Protein AF-M5BKP1-F1 (afdb_monomer_lite)

Secondary structure (DSSP, 8-state):
--SS-TTSPPPSSHHHHHHHHHHHHT-B-TTS-B-HHHHHHHHHHHHHTTTT-SS--TT-SSSS---HHHH-S-SS---HHHHHHHHHHHHHHHHHHHHHTT-TT---HHHHHHHHHHHHHHHHHHHHHHHT-

Sequence (133 aa):
MSALPHSSPEPTSIDEFLEMLATRLGALQKGGWLDIERAERWFVHWWRNGGAVDHPSPFGWGFDFDFTGQIGDGARPPVEEEVERLMDIEVGDYVESLRSEGGEDMVSLRQEKKAAREAKIKARMQRRANTTK

pLDDT: mean 76.46, std 15.32, range [45.84, 96.56]

Radius of gyration: 25.25 Å; chains: 1; bounding box: 70×40×56 Å

Organism: Thanatephorus cucumeris (strain AG1-IB / isolate 7/3/14) (NCBI:txid1108050)

Foldseek 3Di:
DELAPPPDDDDPDPVSSLQRSQVVVVQADPPGHRPSVVSVVVVVVCVQVQVPHPDRQPVTDDPDQPCDVVVDDDPDRDDPVRSVVVVCVVVVVVVVVVVVVDDPPCPDPVNVVVVVVVVVVVVVVVVVVVVVD

InterPro domains:
  IPR023179 GTP-binding protein, orthogonal bundle domain superfamily [G3DSA:1.10.1580.10] (1-54)

Structure (mmCIF, N/CA/C/O backbone):
data_AF-M5BKP1-F1
#
_entry.id   AF-M5BKP1-F1
#
loop_
_atom_site.group_PDB
_atom_site.id
_atom_site.type_symbol
_atom_site.label_atom_id
_atom_site.label_alt_id
_atom_site.label_comp_id
_atom_site.label_asym_id
_atom_site.label_entity_id
_atom_site.label_seq_id
_atom_site.pdbx_PDB_ins_code
_atom_site.Cartn_x
_atom_site.Cartn_y
_atom_site.Cartn_z
_atom_site.occupancy
_atom_site.B_iso_or_equiv
_atom_site.auth_seq_id
_atom_site.auth_comp_id
_atom_site.auth_asym_id
_atom_site.auth_atom_id
_atom_site.pdbx_PDB_model_num
ATOM 1 N N . MET A 1 1 ? -7.348 -15.513 -5.860 1.00 62.16 1 MET A N 1
ATOM 2 C CA . MET A 1 1 ? -8.230 -15.573 -4.658 1.00 62.16 1 MET A CA 1
ATOM 3 C C . MET A 1 1 ? -8.895 -14.217 -4.518 1.00 62.16 1 MET A C 1
ATOM 5 O O . MET A 1 1 ? -8.173 -13.259 -4.670 1.00 62.16 1 MET A O 1
ATOM 9 N N . SER A 1 2 ? -10.193 -14.095 -4.229 1.00 80.19 2 SER A N 1
ATOM 10 C CA . SER A 1 2 ? -10.842 -12.775 -4.082 1.00 80.19 2 SER A CA 1
ATOM 11 C C . SER A 1 2 ? -10.723 -12.206 -2.654 1.00 80.19 2 SER A C 1
ATOM 13 O O . SER A 1 2 ? -10.726 -12.965 -1.677 1.00 80.19 2 SER A O 1
ATOM 15 N N . ALA A 1 3 ? -10.623 -10.875 -2.520 1.00 85.12 3 ALA A N 1
ATOM 16 C CA . ALA A 1 3 ? -10.614 -10.167 -1.229 1.00 85.12 3 ALA A CA 1
ATOM 17 C C . ALA A 1 3 ? -11.970 -10.223 -0.509 1.00 85.12 3 ALA A C 1
ATOM 19 O O . ALA A 1 3 ? -12.012 -10.220 0.722 1.00 85.12 3 ALA A O 1
ATOM 20 N N . LEU A 1 4 ? -13.066 -10.331 -1.257 1.00 86.81 4 LEU A N 1
ATOM 21 C CA . LEU A 1 4 ? -14.406 -10.556 -0.724 1.00 86.81 4 LEU A CA 1
ATOM 22 C C . LEU A 1 4 ? -14.977 -11.871 -1.276 1.00 86.81 4 LEU A C 1
ATOM 24 O O . LEU A 1 4 ? -14.615 -12.279 -2.385 1.00 86.81 4 LEU A O 1
ATOM 28 N N . PRO A 1 5 ? -15.844 -12.570 -0.524 1.00 85.50 5 PRO A N 1
ATOM 29 C CA . PRO A 1 5 ? -16.600 -13.700 -1.055 1.00 85.50 5 PRO A CA 1
ATOM 30 C C . PRO A 1 5 ? -17.355 -13.308 -2.332 1.00 85.50 5 PRO A C 1
ATOM 32 O O . PRO A 1 5 ? -17.912 -12.221 -2.405 1.00 85.50 5 PRO A O 1
ATOM 35 N N . HIS A 1 6 ? -17.447 -14.206 -3.316 1.00 82.25 6 HIS A N 1
ATOM 36 C CA . HIS A 1 6 ? -18.192 -13.935 -4.560 1.00 82.25 6 HIS A CA 1
ATOM 37 C C . HIS A 1 6 ? -19.699 -13.719 -4.348 1.00 82.25 6 HIS A C 1
ATOM 39 O O . HIS A 1 6 ? -20.383 -13.222 -5.232 1.00 82.25 6 HIS A O 1
ATOM 45 N N . SER A 1 7 ? -20.221 -14.113 -3.185 1.00 85.62 7 SER A N 1
ATOM 46 C CA . SER A 1 7 ? -21.607 -13.880 -2.779 1.00 85.62 7 SER A CA 1
ATOM 47 C C . SER A 1 7 ? -21.840 -12.496 -2.169 1.00 85.62 7 SER A C 1
ATOM 49 O O . SER A 1 7 ? -22.976 -12.169 -1.835 1.00 85.62 7 SER A O 1
ATOM 51 N N . SER A 1 8 ? -20.779 -11.727 -1.922 1.00 85.69 8 SER A 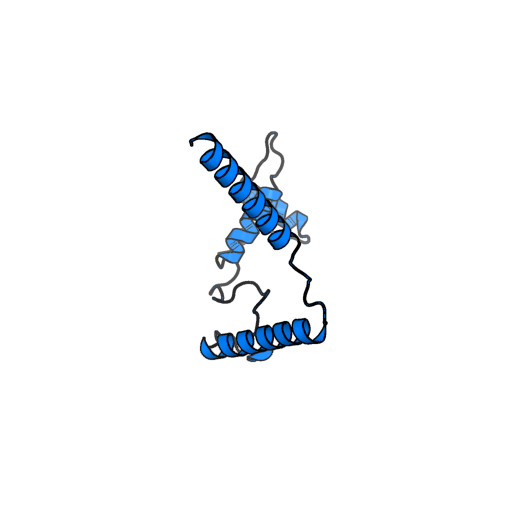N 1
ATOM 52 C CA . SER A 1 8 ? -20.886 -10.386 -1.361 1.00 85.69 8 SER A CA 1
ATOM 53 C C . SER A 1 8 ? -21.338 -9.392 -2.435 1.00 85.69 8 SER A C 1
ATOM 55 O O . SER A 1 8 ? -20.906 -9.519 -3.580 1.00 85.69 8 SER A O 1
ATOM 57 N N . PRO A 1 9 ? -22.187 -8.407 -2.085 1.00 88.00 9 PRO A N 1
ATOM 58 C CA . PRO A 1 9 ? -22.524 -7.323 -3.001 1.00 88.00 9 PRO A CA 1
ATOM 59 C C . PRO A 1 9 ? -21.268 -6.539 -3.400 1.00 88.00 9 PRO A C 1
ATOM 61 O O . PRO A 1 9 ? -20.287 -6.502 -2.654 1.00 88.00 9 PRO A O 1
ATOM 64 N N . GLU A 1 10 ? -21.292 -5.924 -4.582 1.00 88.69 10 GLU A N 1
ATOM 65 C CA . GLU A 1 10 ? -20.207 -5.040 -5.002 1.00 88.69 10 GLU A CA 1
ATOM 66 C C . GLU A 1 10 ? -20.257 -3.749 -4.175 1.00 88.69 10 GLU A C 1
ATOM 68 O O . GLU A 1 10 ? -21.297 -3.085 -4.156 1.00 88.69 10 GLU A O 1
ATOM 73 N N . PRO A 1 11 ? -19.170 -3.396 -3.472 1.00 90.75 11 PRO A N 1
ATOM 74 C CA . PRO A 1 11 ? -19.135 -2.191 -2.661 1.00 90.75 11 PRO A CA 1
ATOM 75 C C . PRO A 1 11 ? -19.166 -0.952 -3.557 1.00 90.75 11 PRO A C 1
ATOM 77 O O . PRO A 1 11 ? -18.488 -0.884 -4.584 1.00 90.75 11 PRO A O 1
ATOM 80 N N . THR A 1 12 ? -19.928 0.053 -3.143 1.00 92.75 12 THR A N 1
ATOM 81 C CA . THR A 1 12 ? -20.081 1.325 -3.862 1.00 92.75 12 THR A CA 1
ATOM 82 C C . THR A 1 12 ? -19.091 2.395 -3.406 1.00 92.75 12 THR A C 1
ATOM 84 O O . THR A 1 12 ? -18.895 3.394 -4.101 1.00 92.75 12 THR A O 1
ATOM 87 N N . SER A 1 13 ? -18.432 2.187 -2.264 1.00 94.19 13 SER A N 1
ATOM 88 C CA . SER A 1 13 ? -17.403 3.071 -1.718 1.00 94.19 13 SER A CA 1
ATOM 89 C C . SER A 1 13 ? -16.243 2.287 -1.094 1.00 94.19 13 SER A C 1
ATOM 91 O O . SER A 1 13 ? -16.338 1.088 -0.822 1.00 94.19 13 SER A O 1
ATOM 93 N N . ILE A 1 14 ? -15.128 2.985 -0.858 1.00 92.75 14 ILE A N 1
ATOM 94 C CA . ILE A 1 14 ? -13.950 2.419 -0.184 1.00 92.75 14 ILE A CA 1
ATOM 95 C C . ILE A 1 14 ? -14.291 2.040 1.262 1.00 92.75 14 ILE A C 1
ATOM 97 O O . ILE A 1 14 ? -13.898 0.967 1.716 1.00 92.75 14 ILE A O 1
ATOM 101 N N . ASP A 1 15 ? -15.049 2.883 1.964 1.00 94.38 15 ASP A N 1
ATOM 102 C CA . ASP A 1 15 ? -15.440 2.634 3.353 1.00 94.38 15 ASP A CA 1
ATOM 103 C C . ASP A 1 15 ? -16.310 1.374 3.463 1.00 94.38 15 ASP A C 1
ATOM 105 O O . ASP A 1 15 ? -16.026 0.493 4.273 1.00 94.38 15 ASP A O 1
ATOM 109 N N . GLU A 1 16 ? -17.301 1.226 2.574 1.00 94.06 16 GLU A N 1
ATOM 110 C CA . GLU A 1 16 ? -18.162 0.039 2.509 1.00 94.06 16 GLU A CA 1
ATOM 111 C C . GLU A 1 16 ? -17.338 -1.227 2.232 1.00 94.06 16 GLU A C 1
ATOM 113 O O . GLU A 1 16 ? -17.488 -2.244 2.913 1.00 94.06 16 GLU A O 1
ATOM 118 N N . PHE A 1 17 ? -16.400 -1.156 1.283 1.00 94.75 17 PHE A N 1
ATOM 119 C CA . PHE A 1 17 ? -15.476 -2.254 1.006 1.00 94.75 17 PHE A CA 1
ATOM 120 C C . PHE A 1 17 ? -14.670 -2.658 2.249 1.00 94.75 17 PHE A C 1
ATOM 122 O O . PHE A 1 17 ? -14.559 -3.850 2.556 1.00 94.75 17 PHE A O 1
ATOM 129 N N . LEU A 1 18 ? -14.106 -1.686 2.970 1.00 95.69 18 LEU A N 1
ATOM 130 C CA . LEU A 1 18 ? -13.271 -1.950 4.138 1.00 95.69 18 LEU A CA 1
ATOM 131 C C . LEU A 1 18 ? -14.078 -2.493 5.318 1.00 95.69 18 LEU A C 1
ATOM 133 O O . LEU A 1 18 ? -13.589 -3.377 6.022 1.00 95.69 18 LEU A O 1
ATOM 137 N N . GLU A 1 19 ? -15.316 -2.045 5.511 1.00 94.88 19 GLU A N 1
ATOM 138 C CA . GLU A 1 19 ? -16.228 -2.595 6.517 1.00 94.88 19 GLU A CA 1
ATOM 139 C C . GLU A 1 19 ? -16.596 -4.054 6.215 1.00 94.88 19 GLU A C 1
ATOM 141 O O . GLU A 1 19 ? -16.527 -4.925 7.095 1.00 94.88 19 GLU A O 1
ATOM 146 N N . MET A 1 20 ? -16.924 -4.354 4.956 1.00 94.88 20 MET A N 1
ATOM 147 C CA . MET A 1 20 ? -17.198 -5.718 4.497 1.00 94.88 20 MET A CA 1
ATOM 148 C C . MET A 1 20 ? -15.974 -6.621 4.666 1.00 94.88 20 MET A C 1
ATOM 150 O O . MET A 1 20 ? -16.091 -7.769 5.113 1.00 94.88 20 MET A O 1
ATOM 154 N N . LEU A 1 21 ? -14.785 -6.102 4.359 1.00 95.25 21 LEU A N 1
ATOM 155 C CA . LEU A 1 21 ? -13.528 -6.816 4.534 1.00 95.25 21 LEU A CA 1
ATOM 156 C C . LEU A 1 21 ? -13.209 -7.045 6.016 1.00 95.25 21 LEU A C 1
ATOM 158 O O . LEU A 1 21 ? -12.853 -8.161 6.395 1.00 95.25 21 LEU A O 1
ATOM 162 N N . ALA A 1 22 ? -13.373 -6.034 6.868 1.00 95.69 22 ALA A N 1
ATOM 163 C CA . ALA A 1 22 ? -13.176 -6.152 8.310 1.00 95.69 22 ALA A CA 1
ATOM 164 C C . ALA A 1 22 ? -14.108 -7.215 8.906 1.00 95.69 22 ALA A C 1
ATOM 166 O O . ALA A 1 22 ? -13.663 -8.073 9.673 1.00 95.69 22 ALA A O 1
ATOM 167 N N . THR A 1 23 ? -15.370 -7.229 8.470 1.00 94.06 23 THR A N 1
ATOM 168 C CA . THR A 1 23 ? -16.363 -8.236 8.860 1.00 94.06 23 THR A CA 1
ATOM 169 C C . THR A 1 23 ? -15.925 -9.638 8.438 1.00 94.06 23 THR A C 1
ATOM 171 O O . THR A 1 23 ? -15.900 -10.553 9.261 1.00 94.06 23 THR A O 1
ATOM 174 N N . ARG A 1 24 ? -15.498 -9.810 7.181 1.00 93.00 24 ARG A N 1
ATOM 175 C CA . ARG A 1 24 ? -14.983 -11.089 6.662 1.00 93.00 24 ARG A CA 1
ATOM 176 C C . ARG A 1 24 ? -13.781 -11.595 7.464 1.00 93.00 24 ARG A C 1
ATOM 178 O O . ARG A 1 24 ? -13.674 -12.792 7.719 1.00 93.00 24 ARG A O 1
ATOM 185 N N . LEU A 1 25 ? -12.864 -10.703 7.831 1.00 92.81 25 LEU A N 1
ATOM 186 C CA . LEU A 1 25 ? -11.638 -11.040 8.557 1.00 92.81 25 LEU A CA 1
ATOM 187 C C . LEU A 1 25 ? -11.863 -11.244 10.064 1.00 92.81 25 LEU A C 1
ATOM 189 O O . LEU A 1 25 ? -10.928 -11.642 10.762 1.00 92.81 25 LEU A O 1
ATOM 193 N N . GLY A 1 26 ? -13.058 -10.938 10.585 1.00 94.38 26 GLY A N 1
ATOM 194 C CA . GLY A 1 26 ? -13.292 -10.846 12.028 1.00 94.38 26 GLY A CA 1
ATOM 195 C C . GLY A 1 26 ? -12.397 -9.790 12.688 1.00 94.38 26 GLY A C 1
ATOM 196 O O . GLY A 1 26 ? -11.977 -9.948 13.836 1.00 94.38 26 GLY A O 1
ATOM 197 N N . ALA A 1 27 ? -12.038 -8.742 11.943 1.00 93.50 27 ALA A N 1
ATOM 198 C CA . ALA A 1 27 ? -11.221 -7.643 12.424 1.00 93.50 27 ALA A CA 1
ATOM 199 C C . ALA A 1 27 ? -12.098 -6.737 13.295 1.00 93.50 27 ALA A C 1
ATOM 201 O O . ALA A 1 27 ? -12.810 -5.873 12.793 1.00 93.50 27 ALA A O 1
ATOM 202 N N . LEU A 1 28 ? -12.072 -6.984 14.607 1.00 94.00 28 LEU A N 1
ATOM 203 C CA . LEU A 1 28 ? -12.830 -6.238 15.607 1.00 94.00 28 LEU A CA 1
ATOM 204 C C . LEU A 1 28 ? -11.896 -5.623 16.650 1.00 94.00 28 LEU A C 1
ATOM 206 O O . LEU A 1 28 ? -10.968 -6.272 17.140 1.00 94.00 28 LEU A O 1
ATOM 210 N N . GLN A 1 29 ? -12.183 -4.383 17.028 1.00 91.75 29 GLN A N 1
ATOM 211 C CA . GLN A 1 29 ? -11.568 -3.698 18.154 1.00 91.75 29 GLN A CA 1
ATOM 212 C C . GLN A 1 29 ? -12.258 -4.076 19.471 1.00 91.75 29 GLN A C 1
ATOM 214 O O . GLN A 1 29 ? -13.313 -4.721 19.519 1.00 91.75 29 GLN A O 1
ATOM 219 N N . LYS A 1 30 ? -11.665 -3.642 20.588 1.00 89.00 30 LYS A N 1
ATOM 220 C CA . LYS A 1 30 ? -12.297 -3.771 21.906 1.00 89.00 30 LYS A CA 1
ATOM 221 C C . LYS A 1 30 ? -13.647 -3.049 21.899 1.00 89.00 30 LYS A C 1
ATOM 223 O O . LYS A 1 30 ? -13.734 -1.895 21.499 1.00 89.00 30 LYS A O 1
ATOM 228 N N . GLY A 1 31 ? -14.687 -3.738 22.363 1.00 89.50 31 GLY A N 1
ATOM 229 C CA . GLY A 1 31 ? -16.059 -3.226 22.324 1.00 89.50 31 GLY A CA 1
ATOM 230 C C . GLY A 1 31 ? -16.850 -3.609 21.070 1.00 89.50 31 GLY A C 1
ATOM 231 O O . GLY A 1 31 ? -18.002 -3.212 20.972 1.00 89.50 31 GLY A O 1
ATOM 232 N N . GLY A 1 32 ? -16.281 -4.405 20.154 1.00 89.62 32 GLY A N 1
ATOM 233 C CA . GLY A 1 32 ? -17.018 -4.984 19.022 1.00 89.62 32 GLY A CA 1
ATOM 234 C C . GLY A 1 32 ? -17.135 -4.082 17.792 1.00 89.62 32 GLY A C 1
ATOM 235 O O . GLY A 1 32 ? -17.865 -4.421 16.868 1.00 89.62 32 GLY A O 1
ATOM 236 N N . TRP A 1 33 ? -16.418 -2.959 17.765 1.00 92.56 33 TRP A N 1
ATOM 237 C CA . TRP A 1 33 ? -16.322 -2.086 16.593 1.00 92.56 33 TRP A CA 1
ATOM 238 C C . TRP A 1 33 ? -15.442 -2.717 15.516 1.00 92.56 33 TRP A C 1
ATOM 240 O O . TRP A 1 33 ? -14.484 -3.415 15.844 1.00 92.56 33 TRP A O 1
ATOM 250 N N . LEU A 1 34 ? -15.735 -2.456 14.244 1.00 95.38 34 LEU A N 1
ATOM 251 C CA . LEU A 1 34 ? -14.903 -2.924 13.137 1.00 95.38 34 LEU A CA 1
ATOM 252 C C . LEU A 1 34 ? -13.514 -2.275 13.193 1.00 95.38 34 LEU A C 1
ATOM 254 O O . LEU A 1 34 ? -13.375 -1.067 13.372 1.00 95.38 34 LEU A O 1
ATOM 258 N N . ASP A 1 35 ? -12.478 -3.095 13.043 1.00 96.56 35 ASP A N 1
ATOM 259 C CA . ASP A 1 35 ? -11.085 -2.663 12.991 1.00 96.56 35 ASP A CA 1
ATOM 260 C C . ASP A 1 35 ? -10.664 -2.413 11.540 1.00 96.56 35 ASP A C 1
ATOM 262 O O . ASP A 1 35 ? -10.036 -3.257 10.890 1.00 96.56 35 ASP A O 1
ATOM 266 N N . ILE A 1 36 ? -11.057 -1.244 11.033 1.00 96.25 36 ILE A N 1
ATOM 267 C CA . ILE A 1 36 ? -10.815 -0.819 9.648 1.00 96.25 36 ILE A CA 1
ATOM 268 C C . ILE A 1 36 ? -9.317 -0.756 9.342 1.00 96.25 36 ILE A C 1
ATOM 270 O O . ILE A 1 36 ? -8.872 -1.304 8.338 1.00 96.25 36 ILE A O 1
ATOM 274 N N . GLU A 1 37 ? -8.512 -0.211 10.255 1.00 94.62 37 GLU A N 1
ATOM 275 C CA . GLU A 1 37 ? -7.061 -0.081 10.069 1.00 94.62 37 GLU A CA 1
ATOM 276 C C . GLU A 1 37 ? -6.381 -1.452 9.892 1.00 94.62 37 GLU A C 1
ATOM 278 O O . GLU A 1 37 ? -5.443 -1.634 9.108 1.00 94.62 37 GLU A O 1
ATOM 283 N N . ARG A 1 38 ? -6.867 -2.473 10.606 1.00 94.00 38 ARG A N 1
ATOM 284 C CA . ARG A 1 38 ? -6.385 -3.844 10.424 1.00 94.00 38 ARG A CA 1
ATOM 285 C C . ARG A 1 38 ? -6.806 -4.420 9.074 1.00 94.00 38 ARG A C 1
ATOM 287 O O . ARG A 1 38 ? -6.001 -5.130 8.466 1.00 94.00 38 ARG A O 1
ATOM 294 N N . ALA A 1 39 ? -8.023 -4.136 8.615 1.00 95.56 39 ALA A N 1
ATOM 295 C CA . ALA A 1 39 ? -8.501 -4.558 7.301 1.00 95.56 39 ALA A CA 1
ATOM 296 C C . ALA A 1 39 ? -7.707 -3.893 6.163 1.00 95.56 39 ALA A C 1
ATOM 298 O O . ALA A 1 39 ? -7.305 -4.588 5.234 1.00 95.56 39 ALA A O 1
ATOM 299 N N . GLU A 1 40 ? -7.378 -2.604 6.276 1.00 95.75 40 GLU A N 1
ATOM 300 C CA . GLU A 1 40 ? -6.519 -1.870 5.334 1.00 95.75 40 GLU A CA 1
ATOM 301 C C . GLU A 1 40 ? -5.128 -2.495 5.223 1.00 95.75 40 GLU A C 1
ATOM 303 O O . GLU A 1 40 ? -4.674 -2.859 4.134 1.00 95.75 40 GLU A O 1
ATOM 308 N N . ARG A 1 41 ? -4.447 -2.674 6.364 1.00 94.31 41 ARG A N 1
ATOM 309 C CA . ARG A 1 41 ? -3.105 -3.274 6.397 1.00 94.31 41 ARG A CA 1
ATOM 310 C C . ARG A 1 41 ? -3.116 -4.684 5.816 1.00 94.31 41 ARG A C 1
ATOM 312 O O . ARG A 1 41 ? -2.194 -5.060 5.089 1.00 94.31 41 ARG A O 1
ATOM 319 N N . TRP A 1 42 ? -4.160 -5.456 6.117 1.00 93.94 42 TRP A N 1
ATOM 320 C CA . TRP A 1 42 ? -4.347 -6.777 5.533 1.00 93.94 42 TRP A CA 1
ATOM 321 C C . TRP A 1 42 ? -4.553 -6.697 4.021 1.00 93.94 42 TRP A C 1
ATOM 323 O O . TRP A 1 42 ? -3.893 -7.438 3.299 1.00 93.94 42 TRP A O 1
ATOM 333 N N . PHE A 1 43 ? -5.413 -5.794 3.540 1.00 92.81 43 PHE A N 1
ATOM 334 C CA . PHE A 1 43 ? -5.717 -5.636 2.119 1.00 92.81 43 PHE A CA 1
ATOM 335 C C . PHE A 1 43 ? -4.457 -5.327 1.321 1.00 92.81 43 PHE A C 1
ATOM 337 O O . PHE A 1 43 ? -4.141 -6.054 0.385 1.00 92.81 43 PHE A O 1
ATOM 344 N N . VAL A 1 44 ? -3.685 -4.324 1.746 1.00 89.38 44 VAL A N 1
ATOM 345 C CA . VAL A 1 44 ? -2.426 -3.954 1.089 1.00 89.38 44 VAL A CA 1
ATOM 346 C C . VAL A 1 44 ? -1.453 -5.130 1.090 1.00 89.38 44 VAL A C 1
ATOM 348 O O . VAL A 1 44 ? -0.841 -5.423 0.068 1.00 89.38 44 VAL A O 1
ATOM 351 N N . HIS A 1 45 ? -1.312 -5.844 2.207 1.00 85.62 45 HIS A N 1
ATOM 352 C CA . HIS A 1 45 ? -0.429 -7.006 2.267 1.00 85.62 45 HIS A CA 1
ATOM 353 C C . HIS A 1 45 ? -0.884 -8.130 1.327 1.00 85.62 45 HIS A C 1
ATOM 355 O O . HIS A 1 45 ? -0.084 -8.646 0.551 1.00 85.62 45 HIS A O 1
ATOM 361 N N . TRP A 1 46 ? -2.160 -8.505 1.367 1.00 88.44 46 TRP A N 1
ATOM 362 C CA . TRP A 1 46 ? -2.746 -9.524 0.495 1.00 88.44 46 TRP A CA 1
ATOM 363 C C . TRP A 1 46 ? -2.550 -9.172 -0.983 1.00 88.44 46 TRP A C 1
ATOM 365 O O . TRP A 1 46 ? -2.085 -9.988 -1.775 1.00 88.44 46 TRP A O 1
ATOM 375 N N . TRP A 1 47 ? -2.824 -7.925 -1.333 1.00 83.12 47 TRP A N 1
ATOM 376 C CA . TRP A 1 47 ? -2.701 -7.379 -2.673 1.00 83.12 47 TRP A CA 1
ATOM 377 C C . TRP A 1 47 ? -1.261 -7.362 -3.189 1.00 83.12 47 TRP A C 1
ATOM 379 O O . TRP A 1 47 ? -1.000 -7.825 -4.300 1.00 83.12 47 TRP A O 1
ATOM 389 N N . ARG A 1 48 ? -0.306 -6.932 -2.351 1.00 74.88 48 ARG A N 1
ATOM 390 C CA . ARG A 1 48 ? 1.135 -6.973 -2.658 1.00 74.88 48 ARG A CA 1
ATOM 391 C C . ARG A 1 48 ? 1.643 -8.391 -2.905 1.00 74.88 48 ARG A C 1
ATOM 393 O O . ARG A 1 48 ? 2.575 -8.565 -3.676 1.00 74.88 48 ARG A O 1
ATOM 400 N N . ASN A 1 49 ? 1.028 -9.393 -2.282 1.00 76.62 49 ASN A N 1
ATOM 401 C CA . ASN A 1 49 ? 1.377 -10.802 -2.464 1.00 76.62 49 ASN A CA 1
ATOM 402 C C . ASN A 1 49 ? 0.595 -11.476 -3.606 1.00 76.62 49 ASN A C 1
ATOM 404 O O . ASN A 1 49 ? 0.426 -12.694 -3.603 1.00 76.62 49 ASN A O 1
ATOM 408 N N . GLY A 1 50 ? 0.096 -10.700 -4.574 1.00 72.81 50 GLY A N 1
ATOM 409 C CA . GLY A 1 50 ? -0.611 -11.236 -5.739 1.00 72.81 50 GLY A CA 1
ATOM 410 C C . GLY A 1 50 ? -2.075 -11.569 -5.478 1.00 72.81 50 GLY A C 1
ATOM 411 O O . GLY A 1 50 ? -2.678 -12.325 -6.225 1.00 72.81 50 GLY A O 1
ATOM 412 N N . GLY A 1 51 ? -2.681 -11.016 -4.428 1.00 79.81 51 GLY A N 1
ATOM 413 C CA . GLY A 1 51 ? -4.088 -11.256 -4.123 1.00 79.81 51 GLY A CA 1
ATOM 414 C C . GLY A 1 51 ? -5.043 -10.887 -5.265 1.00 79.81 51 GLY A C 1
ATOM 415 O O . GLY A 1 51 ? -6.007 -11.607 -5.506 1.00 79.81 51 GLY A O 1
ATOM 416 N N . ALA A 1 52 ? -4.758 -9.801 -5.989 1.00 70.94 52 ALA A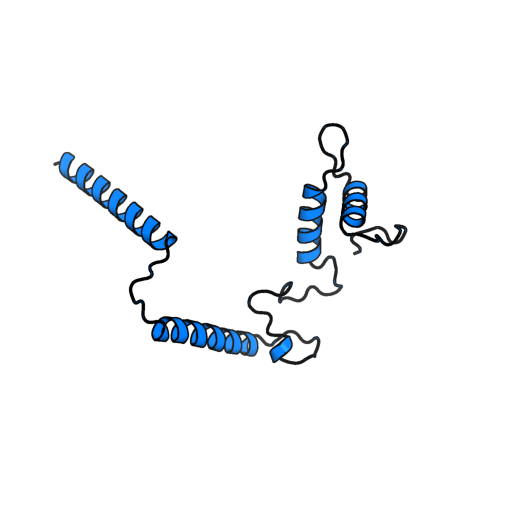 N 1
ATOM 417 C CA . ALA A 1 52 ? -5.637 -9.247 -7.024 1.00 70.94 52 ALA A CA 1
ATOM 418 C C . ALA A 1 52 ? -5.296 -9.671 -8.467 1.00 70.94 52 ALA A C 1
ATOM 420 O O . ALA A 1 52 ? -5.964 -9.223 -9.394 1.00 70.94 52 ALA A O 1
ATOM 421 N N . VAL A 1 53 ? -4.276 -10.509 -8.673 1.00 67.50 53 VAL A N 1
ATOM 422 C CA . VAL A 1 53 ? -3.814 -10.928 -10.007 1.00 67.50 53 VAL A CA 1
ATOM 423 C C . VAL A 1 53 ? -3.462 -12.414 -10.009 1.00 67.50 53 VAL A C 1
ATOM 425 O O . VAL A 1 53 ? -2.871 -12.910 -9.056 1.00 67.50 53 VAL A O 1
ATOM 428 N N . ASP A 1 54 ? -3.788 -13.136 -11.084 1.00 59.50 54 ASP A N 1
ATOM 429 C CA . ASP A 1 54 ? -3.444 -14.567 -11.210 1.00 59.50 54 ASP A CA 1
ATOM 430 C C . ASP A 1 54 ? -1.925 -14.797 -11.295 1.00 59.50 54 ASP A C 1
ATOM 432 O O . ASP A 1 54 ? -1.407 -15.841 -10.888 1.00 59.50 54 ASP A O 1
ATOM 436 N N . HIS A 1 55 ? -1.202 -13.787 -11.783 1.00 55.62 55 HIS A N 1
ATOM 437 C CA . HIS A 1 55 ? 0.251 -13.740 -11.846 1.00 55.62 55 HIS A CA 1
ATOM 438 C C . HIS A 1 55 ? 0.711 -12.414 -11.226 1.00 55.62 55 HIS A C 1
ATOM 440 O O . HIS A 1 55 ? 0.565 -11.374 -11.872 1.00 55.62 55 HIS A O 1
ATOM 446 N N . PRO A 1 56 ? 1.222 -12.395 -9.979 1.00 53.97 56 PRO A N 1
ATOM 447 C CA . PRO A 1 56 ? 1.855 -11.196 -9.445 1.00 53.97 56 PRO A CA 1
ATOM 448 C C . PRO A 1 56 ? 2.974 -10.781 -10.394 1.00 53.97 56 PRO A C 1
ATOM 450 O O . PRO A 1 56 ? 3.909 -11.548 -10.623 1.00 53.97 56 PRO A O 1
ATOM 453 N N . SER A 1 57 ? 2.863 -9.583 -10.971 1.00 55.94 57 SER A N 1
ATOM 454 C CA . SER A 1 57 ? 3.973 -8.997 -11.713 1.00 55.94 57 SER A CA 1
ATOM 455 C C . SER A 1 57 ? 5.194 -8.956 -10.783 1.00 55.94 57 SER A C 1
ATOM 457 O O . SER A 1 57 ? 5.066 -8.447 -9.662 1.00 55.94 57 SER A O 1
ATOM 459 N N . PRO A 1 58 ? 6.375 -9.448 -11.209 1.00 52.28 58 PRO A N 1
ATOM 460 C CA . PRO A 1 58 ? 7.616 -9.301 -10.443 1.00 52.28 58 PRO A CA 1
ATOM 461 C C . PRO A 1 58 ? 7.944 -7.834 -10.124 1.00 52.28 58 PRO A C 1
ATOM 463 O O . PRO A 1 58 ? 8.712 -7.555 -9.210 1.00 52.28 58 PRO A O 1
ATOM 466 N N . PHE A 1 59 ? 7.340 -6.906 -10.871 1.00 52.38 59 PHE A N 1
ATOM 467 C CA . PHE A 1 59 ? 7.651 -5.481 -10.878 1.00 52.38 59 PHE A CA 1
ATOM 468 C C . PHE A 1 59 ? 6.786 -4.650 -9.920 1.00 52.38 59 PHE A C 1
ATOM 470 O O . PHE A 1 59 ? 6.934 -3.435 -9.848 1.00 52.38 59 PHE A O 1
ATOM 477 N N . GLY A 1 60 ? 5.945 -5.299 -9.104 1.00 53.81 60 GLY A N 1
ATOM 478 C CA . GLY A 1 60 ? 5.212 -4.631 -8.030 1.00 53.81 60 GLY A CA 1
ATOM 479 C C . GLY A 1 60 ? 4.193 -3.589 -8.512 1.00 53.81 60 GLY A C 1
ATOM 480 O O . GLY A 1 60 ? 3.980 -3.375 -9.699 1.00 53.81 60 GLY A O 1
ATOM 481 N N . TRP A 1 61 ? 3.505 -2.969 -7.555 1.00 58.28 61 TRP A N 1
ATOM 482 C CA . TRP A 1 61 ? 2.424 -2.004 -7.788 1.00 58.28 61 TRP A CA 1
ATOM 483 C C . TRP A 1 61 ? 2.941 -0.578 -8.043 1.00 58.28 61 TRP A C 1
ATOM 485 O O . TRP A 1 61 ? 2.626 0.328 -7.278 1.00 58.28 61 TRP A O 1
ATOM 495 N N . GLY A 1 62 ? 3.758 -0.419 -9.089 1.00 57.12 62 GLY A N 1
ATOM 496 C CA . GLY A 1 62 ? 4.080 0.853 -9.751 1.00 57.12 62 GLY A CA 1
ATOM 497 C C . GLY A 1 62 ? 4.392 2.064 -8.860 1.00 57.12 62 GLY A C 1
ATOM 498 O O . GLY A 1 62 ? 3.491 2.846 -8.575 1.00 57.12 62 GLY A O 1
ATOM 499 N N . PHE A 1 63 ? 5.665 2.206 -8.457 1.00 51.41 63 PHE A N 1
ATOM 500 C CA . PHE A 1 63 ? 6.431 3.432 -8.097 1.00 51.41 63 PHE A CA 1
ATOM 501 C C . PHE A 1 63 ? 7.740 2.927 -7.441 1.00 51.41 63 PHE A C 1
ATOM 503 O O . PHE A 1 63 ? 7.665 2.256 -6.412 1.00 51.41 63 PHE A O 1
ATOM 510 N N . ASP A 1 64 ? 8.952 2.982 -8.002 1.00 53.44 64 ASP A N 1
ATOM 511 C CA . ASP A 1 64 ? 9.767 4.089 -8.554 1.00 53.44 64 ASP A CA 1
ATOM 512 C C . ASP A 1 64 ? 10.522 3.640 -9.841 1.00 53.44 64 ASP A C 1
ATOM 514 O O . ASP A 1 64 ? 11.474 4.270 -10.280 1.00 53.44 64 ASP A O 1
ATOM 518 N N . PHE A 1 65 ? 10.136 2.488 -10.412 1.00 51.28 65 PHE A N 1
ATOM 519 C CA . PHE A 1 65 ? 10.806 1.820 -11.546 1.00 51.28 65 PHE A CA 1
ATOM 520 C C . PHE A 1 65 ? 9.800 1.141 -12.492 1.00 51.28 65 PHE A C 1
ATOM 522 O O . PHE A 1 65 ? 10.070 0.084 -13.067 1.00 51.28 65 PHE A O 1
ATOM 529 N N . ASP A 1 66 ? 8.588 1.693 -12.598 1.00 58.28 66 ASP A N 1
ATOM 530 C CA . ASP A 1 66 ? 7.600 1.174 -13.539 1.00 58.28 66 ASP A CA 1
ATOM 531 C C . ASP A 1 66 ? 7.903 1.684 -14.950 1.00 58.28 66 ASP A C 1
ATOM 533 O O . ASP A 1 66 ? 7.423 2.727 -15.391 1.00 58.28 66 ASP A O 1
ATOM 537 N N . PHE A 1 67 ? 8.746 0.933 -15.651 1.00 58.34 67 PHE A N 1
ATOM 538 C CA . PHE A 1 67 ? 9.130 1.207 -17.031 1.00 58.34 67 PHE A CA 1
ATOM 539 C C . PHE A 1 67 ? 8.154 0.615 -18.055 1.00 58.34 67 PHE A C 1
ATOM 541 O O . PHE A 1 67 ? 8.408 0.677 -19.257 1.00 58.34 67 PHE A O 1
ATOM 548 N N . THR A 1 68 ? 7.027 0.042 -17.619 1.00 54.91 68 THR A N 1
ATOM 549 C CA . THR A 1 68 ? 6.068 -0.624 -18.520 1.00 54.91 68 THR A CA 1
ATOM 550 C C . THR A 1 68 ? 5.544 0.311 -19.614 1.00 54.91 68 THR A C 1
ATOM 552 O O . THR A 1 68 ? 5.423 -0.103 -20.765 1.00 54.91 68 THR A O 1
ATOM 555 N N . GLY A 1 69 ? 5.351 1.600 -19.311 1.00 57.28 69 GLY A N 1
ATOM 556 C CA . GLY A 1 69 ? 4.971 2.613 -20.304 1.00 57.28 69 GLY A CA 1
ATOM 557 C C . GLY A 1 69 ? 6.051 2.927 -21.352 1.00 57.28 69 GLY A C 1
ATOM 558 O O . GLY A 1 69 ? 5.726 3.432 -22.424 1.00 57.28 69 GLY A O 1
ATOM 559 N N . GLN A 1 70 ? 7.322 2.623 -21.067 1.00 54.94 70 GLN A N 1
ATOM 560 C CA . GLN A 1 70 ? 8.470 2.852 -21.958 1.00 54.94 70 GLN A CA 1
ATOM 561 C C . GLN A 1 70 ? 8.873 1.590 -22.742 1.00 54.94 70 GLN A C 1
ATOM 563 O O . GLN A 1 70 ? 9.392 1.699 -23.850 1.00 54.94 70 GLN A O 1
ATOM 568 N N . ILE A 1 71 ? 8.599 0.406 -22.188 1.00 56.34 71 ILE A N 1
ATOM 569 C CA . ILE A 1 71 ? 8.956 -0.911 -22.752 1.00 56.34 71 ILE A CA 1
ATOM 570 C C . ILE A 1 71 ? 7.881 -1.429 -23.733 1.00 56.34 71 ILE A C 1
ATOM 572 O O . ILE A 1 71 ? 8.117 -2.333 -24.536 1.00 56.34 71 ILE A O 1
ATOM 576 N N . GLY A 1 72 ? 6.717 -0.776 -23.758 1.00 51.03 72 GLY A N 1
ATOM 577 C CA . GLY A 1 72 ? 5.628 -1.061 -24.685 1.00 51.03 72 GLY A CA 1
ATOM 578 C C . GLY A 1 72 ? 4.552 -1.945 -24.062 1.00 51.03 72 GLY A C 1
ATOM 579 O O . GLY A 1 72 ? 4.820 -2.773 -23.199 1.00 51.03 72 GLY A O 1
ATOM 580 N N . ASP A 1 73 ? 3.324 -1.756 -24.548 1.00 50.91 73 ASP A N 1
ATOM 581 C CA . ASP A 1 73 ? 2.023 -2.213 -24.015 1.00 50.91 73 ASP A CA 1
ATOM 582 C C . ASP A 1 73 ? 1.813 -3.750 -23.963 1.00 50.91 73 ASP A C 1
ATOM 584 O O . ASP A 1 73 ? 0.696 -4.265 -23.913 1.00 50.91 73 ASP A O 1
ATOM 588 N N . GLY A 1 74 ? 2.891 -4.530 -24.042 1.00 49.97 74 GLY A N 1
ATOM 589 C CA . GLY A 1 74 ? 2.865 -5.979 -23.966 1.00 49.97 74 GLY A CA 1
ATOM 590 C C . GLY A 1 74 ? 2.998 -6.440 -22.523 1.00 49.97 74 GLY A C 1
ATOM 591 O O . GLY A 1 74 ? 3.968 -6.112 -21.853 1.00 49.97 74 GLY A O 1
ATOM 592 N N . ALA A 1 75 ? 2.076 -7.293 -22.079 1.00 52.00 75 ALA A N 1
ATOM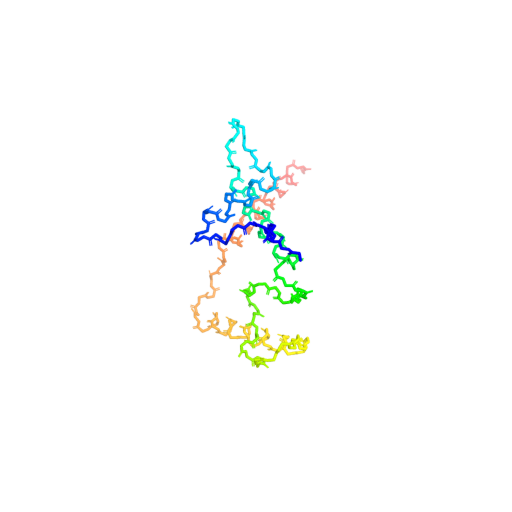 593 C CA . ALA A 1 75 ? 2.108 -8.029 -20.812 1.00 52.00 75 ALA A CA 1
ATOM 594 C C . ALA A 1 75 ? 3.287 -9.031 -20.695 1.00 52.00 75 ALA A C 1
ATOM 596 O O . ALA A 1 75 ? 3.128 -10.149 -20.203 1.00 52.00 75 ALA A O 1
ATOM 597 N N . ARG A 1 76 ? 4.472 -8.677 -21.202 1.00 60.53 76 ARG A N 1
ATOM 598 C CA . ARG A 1 76 ? 5.713 -9.423 -21.047 1.00 60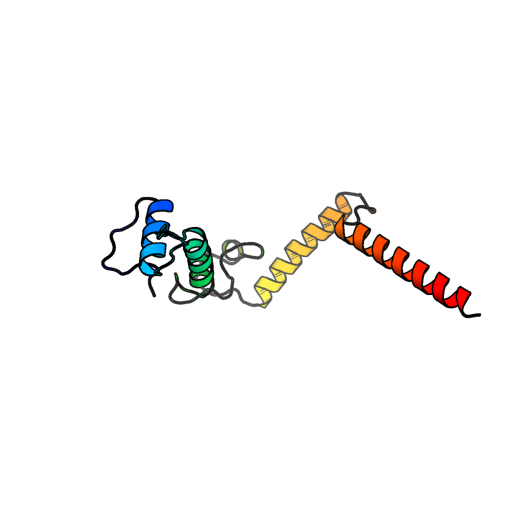.53 76 ARG A CA 1
ATOM 599 C C . ARG A 1 76 ? 6.527 -8.751 -19.939 1.00 60.53 76 ARG A C 1
ATOM 601 O O . ARG A 1 76 ? 6.687 -7.535 -19.974 1.00 60.53 76 ARG A O 1
ATOM 608 N N . PRO A 1 77 ? 7.072 -9.520 -18.984 1.00 56.62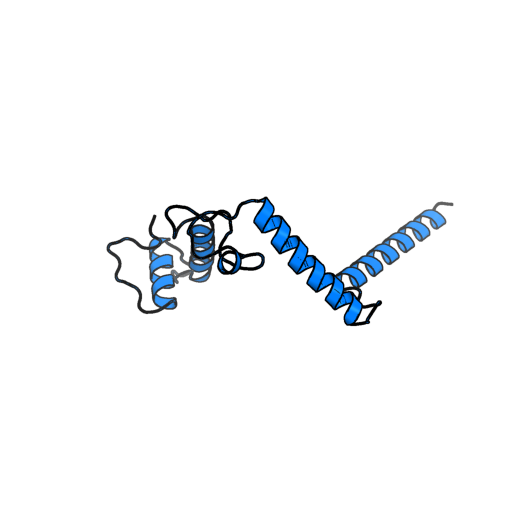 77 PRO A N 1
ATOM 609 C CA . PRO A 1 77 ? 8.023 -8.973 -18.029 1.00 56.62 77 PRO A CA 1
ATOM 610 C C . PRO A 1 77 ? 9.206 -8.329 -18.785 1.00 56.62 77 PRO A C 1
ATOM 612 O O . PRO A 1 77 ? 9.782 -9.005 -19.649 1.00 56.62 77 PRO A O 1
ATOM 615 N N . PRO A 1 78 ? 9.559 -7.063 -18.485 1.00 62.62 78 PRO A N 1
ATOM 616 C CA . PRO A 1 78 ? 10.807 -6.446 -18.919 1.00 62.62 78 PRO A CA 1
ATOM 617 C C . PRO A 1 78 ? 11.987 -7.399 -18.761 1.00 62.62 78 PRO A C 1
ATOM 619 O O . PRO A 1 78 ? 12.097 -8.101 -17.751 1.00 62.62 78 PRO A O 1
ATOM 622 N N . VAL A 1 79 ? 12.860 -7.448 -19.763 1.00 72.88 79 VAL A N 1
ATOM 623 C CA . VAL A 1 79 ? 14.121 -8.186 -19.633 1.00 72.88 79 VAL A CA 1
ATOM 624 C C . VAL A 1 79 ? 15.019 -7.410 -18.666 1.00 72.88 79 VAL A C 1
ATOM 626 O O . VAL A 1 79 ? 15.014 -6.184 -18.680 1.00 72.88 79 VAL A O 1
ATOM 629 N N . GLU A 1 80 ? 15.778 -8.111 -17.822 1.00 69.44 80 GLU A N 1
ATOM 630 C CA . GLU A 1 80 ? 16.644 -7.505 -16.794 1.00 69.44 80 GLU A CA 1
ATOM 631 C C . GLU A 1 80 ? 17.556 -6.406 -17.369 1.00 69.44 80 GLU A C 1
ATOM 633 O O . GLU A 1 80 ? 17.579 -5.298 -16.845 1.00 69.44 80 GLU A O 1
ATOM 638 N N . GLU A 1 81 ? 18.170 -6.654 -18.530 1.00 77.62 81 GLU A N 1
ATOM 639 C CA . GLU A 1 81 ? 19.014 -5.686 -19.252 1.00 77.62 81 GLU A CA 1
ATOM 640 C C . GLU A 1 81 ? 18.289 -4.380 -19.636 1.00 77.62 81 GLU A C 1
ATOM 642 O O . GLU A 1 81 ? 18.906 -3.323 -19.769 1.00 77.62 81 GLU A O 1
ATOM 647 N N . GLU A 1 82 ? 16.978 -4.442 -19.868 1.00 74.50 82 GLU A N 1
ATOM 648 C CA . GLU A 1 82 ? 16.166 -3.286 -20.251 1.00 74.50 82 GLU A CA 1
ATOM 649 C C . GLU A 1 82 ? 15.815 -2.434 -19.031 1.00 74.50 82 GLU A C 1
ATOM 651 O O . GLU A 1 82 ? 15.896 -1.209 -19.088 1.00 74.50 82 GLU A O 1
ATOM 656 N N . VAL A 1 83 ? 15.518 -3.088 -17.905 1.00 72.00 83 VAL A N 1
ATOM 657 C CA . VAL A 1 83 ? 15.304 -2.421 -16.615 1.00 72.00 83 VAL A CA 1
ATOM 658 C C . VAL A 1 83 ? 16.590 -1.759 -16.134 1.00 72.00 83 VAL A C 1
ATOM 660 O O . VAL A 1 83 ? 16.554 -0.598 -15.735 1.00 72.00 83 VAL A O 1
ATOM 663 N N . GLU A 1 84 ? 17.726 -2.459 -16.211 1.00 76.19 84 GLU A N 1
ATOM 664 C CA . GLU A 1 84 ? 19.036 -1.907 -15.846 1.00 76.19 84 GLU A CA 1
ATOM 665 C C . GLU A 1 84 ? 19.366 -0.663 -16.673 1.00 76.19 84 GLU A C 1
ATOM 667 O O . GLU A 1 84 ? 19.734 0.368 -16.117 1.00 76.19 84 GLU A O 1
ATOM 672 N N . ARG A 1 85 ? 19.145 -0.710 -17.992 1.00 82.31 85 ARG A N 1
ATOM 673 C CA . ARG A 1 85 ? 19.398 0.440 -18.868 1.00 82.31 85 ARG A CA 1
ATOM 674 C C . ARG A 1 85 ? 18.555 1.656 -18.497 1.00 82.31 85 ARG A C 1
ATOM 676 O O . ARG A 1 85 ? 19.062 2.773 -18.512 1.00 82.31 85 ARG A O 1
ATOM 683 N N . LEU A 1 86 ? 17.269 1.460 -18.223 1.00 80.75 86 LEU A N 1
ATOM 684 C CA . LEU A 1 86 ? 16.373 2.565 -17.883 1.00 80.75 86 LEU A CA 1
ATOM 685 C C . LEU A 1 86 ? 16.673 3.126 -16.491 1.00 80.75 86 LEU A C 1
ATOM 687 O O . LEU A 1 86 ? 16.643 4.340 -16.304 1.00 80.75 86 LEU A O 1
ATOM 691 N N . MET A 1 87 ? 17.060 2.266 -15.548 1.00 77.44 87 MET A N 1
ATOM 692 C CA . MET A 1 87 ? 17.570 2.687 -14.246 1.00 77.44 87 MET A CA 1
ATOM 693 C C . MET A 1 87 ? 18.851 3.522 -14.384 1.00 77.44 87 MET A C 1
ATOM 695 O O . MET A 1 87 ? 18.957 4.568 -13.746 1.00 77.44 87 MET A O 1
ATOM 699 N N . ASP A 1 88 ? 19.794 3.111 -15.234 1.00 84.44 88 ASP A N 1
ATOM 700 C CA . ASP A 1 88 ? 21.032 3.858 -15.483 1.00 84.44 88 ASP A CA 1
ATOM 701 C C . ASP A 1 88 ? 20.770 5.240 -16.100 1.00 84.44 88 ASP A C 1
ATOM 703 O O . ASP A 1 88 ? 21.454 6.204 -15.753 1.00 84.44 88 ASP A O 1
ATOM 707 N N . ILE A 1 89 ? 19.770 5.353 -16.981 1.00 85.12 89 ILE A N 1
ATOM 708 C CA . ILE A 1 89 ? 19.354 6.634 -17.571 1.00 85.12 89 ILE A CA 1
ATOM 709 C C . ILE A 1 89 ? 18.788 7.559 -16.492 1.00 85.12 89 ILE A C 1
ATOM 711 O O . ILE A 1 89 ? 19.282 8.672 -16.334 1.00 85.12 89 ILE A O 1
ATOM 715 N N . GLU A 1 90 ? 17.819 7.088 -15.705 1.00 80.19 90 GLU A N 1
ATOM 716 C CA . GLU A 1 90 ? 17.168 7.900 -14.669 1.00 80.19 90 GLU A CA 1
ATOM 717 C C . GLU A 1 90 ? 18.168 8.354 -13.588 1.00 80.19 90 GLU A C 1
ATOM 719 O O . GLU A 1 90 ? 18.186 9.512 -13.167 1.00 80.19 90 GLU A O 1
ATOM 724 N N . VAL A 1 91 ? 19.064 7.452 -13.165 1.00 80.25 91 VAL A N 1
ATOM 725 C CA . VAL A 1 91 ? 20.150 7.778 -12.228 1.00 80.25 91 VAL A CA 1
ATOM 726 C C . VAL A 1 91 ? 21.114 8.786 -12.847 1.00 80.25 91 VAL A C 1
ATOM 728 O O . VAL A 1 91 ? 21.553 9.706 -12.154 1.00 80.25 91 VAL A O 1
ATOM 731 N N . GLY A 1 92 ? 21.446 8.630 -14.130 1.00 85.25 92 GLY A N 1
ATOM 732 C CA . GLY A 1 92 ? 22.275 9.569 -14.879 1.00 85.25 92 GLY A CA 1
ATOM 733 C C . GLY A 1 92 ? 21.677 10.972 -14.891 1.00 85.25 92 GLY A C 1
ATOM 734 O O . GLY A 1 92 ? 22.352 11.919 -14.488 1.00 85.25 92 GLY A O 1
ATOM 735 N N . ASP A 1 93 ? 20.403 11.090 -15.255 1.00 82.00 93 ASP A N 1
ATOM 736 C CA . ASP A 1 93 ? 19.671 12.356 -15.315 1.00 82.00 93 ASP A CA 1
ATOM 737 C C . ASP A 1 93 ? 19.568 13.022 -13.935 1.00 82.00 93 ASP A C 1
ATOM 739 O O . ASP A 1 93 ? 19.777 14.230 -13.809 1.00 82.00 93 ASP A O 1
ATOM 743 N N . TYR A 1 94 ? 19.336 12.247 -12.871 1.00 75.31 94 TYR A N 1
ATOM 744 C CA . TYR A 1 94 ? 19.326 12.761 -11.498 1.00 75.31 94 TYR A CA 1
ATOM 745 C C . TYR A 1 94 ? 20.713 13.218 -11.015 1.00 75.31 94 TYR A C 1
ATOM 747 O O . TYR A 1 94 ? 20.854 14.230 -10.329 1.00 75.31 94 TYR A O 1
ATOM 755 N N . VAL A 1 95 ? 21.778 12.492 -11.359 1.00 81.06 95 VAL A N 1
ATOM 756 C CA . VAL A 1 95 ? 23.149 12.903 -11.018 1.00 81.06 95 VAL A CA 1
ATOM 757 C C . VAL A 1 95 ? 23.546 14.162 -11.790 1.00 81.06 95 VAL A C 1
ATOM 759 O O . VAL A 1 95 ? 24.208 15.040 -11.232 1.00 81.06 95 VAL A O 1
ATOM 762 N N . GLU A 1 96 ? 23.143 14.268 -13.054 1.00 79.50 96 GLU A N 1
ATOM 763 C CA . GLU A 1 96 ? 23.369 15.447 -13.887 1.00 79.50 96 GLU A CA 1
ATOM 764 C C . GLU A 1 96 ? 22.571 16.650 -13.361 1.00 79.50 96 GLU A C 1
ATOM 766 O O . GLU A 1 96 ? 23.121 17.750 -13.254 1.00 79.50 96 GLU A O 1
ATOM 771 N N . SER A 1 97 ? 21.321 16.444 -12.926 1.00 73.56 97 SER A N 1
ATOM 772 C CA . SER A 1 97 ? 20.503 17.497 -12.318 1.00 73.56 97 SER A CA 1
ATOM 773 C C . SER A 1 97 ? 21.150 18.033 -11.039 1.00 73.56 97 SER A C 1
ATOM 775 O O . SER A 1 97 ? 21.341 19.243 -10.937 1.00 73.56 97 SER A O 1
ATOM 777 N N . LEU A 1 98 ? 21.645 17.165 -10.147 1.00 70.38 98 LEU A N 1
ATOM 778 C CA . LEU A 1 98 ? 22.396 17.563 -8.946 1.00 70.38 98 LEU A CA 1
ATOM 779 C C . LEU A 1 98 ? 23.657 18.383 -9.259 1.00 70.38 98 LEU A C 1
ATOM 781 O O . LEU A 1 98 ? 24.013 19.284 -8.499 1.00 70.38 98 LEU A O 1
ATOM 785 N N . ARG A 1 99 ? 24.351 18.078 -10.362 1.00 70.06 99 ARG A N 1
ATOM 786 C CA . ARG A 1 99 ? 25.530 18.841 -10.809 1.00 70.06 99 ARG A CA 1
ATOM 787 C C . ARG A 1 99 ? 25.139 20.199 -11.377 1.00 70.06 99 ARG A C 1
ATOM 789 O O . ARG A 1 99 ? 25.816 21.188 -11.107 1.00 70.06 99 ARG A O 1
ATOM 796 N N . SER A 1 100 ? 24.060 20.245 -12.156 1.00 67.25 100 SER A N 1
ATOM 797 C CA . SER A 1 100 ? 23.562 21.471 -12.782 1.00 67.25 100 SER A CA 1
ATOM 798 C C . SER A 1 100 ? 22.898 22.428 -11.784 1.00 67.25 100 SER A C 1
ATOM 800 O O . SER A 1 100 ? 23.009 23.643 -11.942 1.00 67.25 100 SER A O 1
ATOM 802 N N . GLU A 1 101 ? 22.285 21.900 -10.719 1.00 57.62 101 GLU A N 1
ATOM 803 C CA . GLU A 1 101 ? 21.625 22.665 -9.654 1.00 57.62 101 GLU A CA 1
ATOM 804 C C . GLU A 1 101 ? 22.584 23.208 -8.586 1.00 57.62 101 GLU A C 1
ATOM 806 O O . GLU A 1 101 ? 22.133 23.867 -7.652 1.00 57.62 101 GLU A O 1
ATOM 811 N N . GLY A 1 102 ? 23.899 23.006 -8.730 1.00 49.69 102 GLY A N 1
ATOM 812 C CA . GLY A 1 102 ? 24.898 23.918 -8.167 1.00 49.69 102 GLY A CA 1
ATOM 813 C C . GLY A 1 102 ? 24.678 24.310 -6.704 1.00 49.69 102 GLY A C 1
ATOM 814 O O . GLY A 1 102 ? 24.651 25.492 -6.367 1.00 49.69 102 GLY A O 1
ATOM 815 N N . GLY A 1 103 ? 24.558 23.314 -5.833 1.00 45.84 103 GLY A N 1
ATOM 816 C CA . GLY A 1 103 ? 24.750 23.471 -4.402 1.00 45.84 103 GLY A CA 1
ATOM 817 C C . GLY A 1 103 ? 25.577 22.308 -3.880 1.00 45.84 103 GLY A C 1
ATOM 818 O O . GLY A 1 103 ? 25.020 21.387 -3.293 1.00 45.84 103 GLY A O 1
ATOM 819 N N . GLU A 1 104 ? 26.900 22.356 -4.071 1.00 51.66 104 GLU A N 1
ATOM 820 C CA . GLU A 1 104 ? 27.898 21.365 -3.613 1.00 51.66 104 GLU A CA 1
ATOM 821 C C . GLU A 1 104 ? 27.904 21.101 -2.082 1.00 51.66 104 GLU A C 1
ATOM 823 O O . GLU A 1 104 ? 28.779 20.399 -1.582 1.00 51.66 104 GLU A O 1
ATOM 828 N N . ASP A 1 105 ? 26.932 21.621 -1.324 1.00 54.22 105 ASP A N 1
ATOM 829 C CA . ASP A 1 105 ? 26.880 21.580 0.142 1.00 54.22 105 ASP A CA 1
ATOM 830 C C . ASP A 1 105 ? 25.499 21.190 0.715 1.00 54.22 105 ASP A C 1
ATOM 832 O O . ASP A 1 105 ? 25.198 21.443 1.878 1.00 54.22 105 ASP A O 1
ATOM 836 N N . MET A 1 106 ? 24.621 20.552 -0.068 1.00 50.94 106 MET A N 1
ATOM 837 C CA . MET A 1 106 ? 23.359 20.006 0.460 1.00 50.94 106 MET A CA 1
ATOM 838 C C . MET A 1 106 ? 23.564 18.579 0.973 1.00 50.94 106 MET A C 1
ATOM 840 O O . MET A 1 106 ? 23.072 17.593 0.420 1.00 50.94 106 MET A O 1
ATOM 844 N N . VAL A 1 107 ? 24.301 18.453 2.076 1.00 56.56 107 VAL A N 1
ATOM 845 C CA . VAL A 1 107 ? 24.269 17.230 2.881 1.00 56.56 107 VAL A CA 1
ATOM 846 C C . VAL A 1 107 ? 22.831 17.059 3.370 1.00 56.56 107 VAL A C 1
ATOM 848 O O . VAL A 1 107 ? 22.281 17.941 4.024 1.00 56.56 107 VAL A O 1
ATOM 851 N N . SER A 1 108 ? 22.185 15.928 3.067 1.00 61.19 108 SER A N 1
ATOM 852 C CA . SER A 1 108 ? 20.821 15.705 3.561 1.00 61.19 108 SER A CA 1
ATOM 853 C C . SER A 1 108 ? 20.790 15.863 5.090 1.00 61.19 108 SER A C 1
ATOM 855 O O . SER A 1 108 ? 21.701 15.399 5.784 1.00 61.19 108 SER A O 1
ATOM 857 N N . LEU A 1 109 ? 19.716 16.430 5.654 1.00 58.41 109 LEU A N 1
ATOM 858 C CA . LEU A 1 109 ? 19.553 16.615 7.113 1.00 58.41 109 LEU A CA 1
ATOM 859 C C . LEU A 1 109 ? 19.846 15.335 7.931 1.00 58.41 109 LEU A C 1
ATOM 861 O O . LEU A 1 109 ? 20.193 15.376 9.116 1.00 58.41 109 LEU A O 1
ATOM 865 N N . ARG A 1 110 ? 19.683 14.160 7.311 1.00 62.53 110 ARG A N 1
ATOM 866 C CA . ARG A 1 110 ? 19.985 12.849 7.895 1.00 62.53 110 ARG A CA 1
ATOM 867 C C . ARG A 1 110 ? 21.487 12.559 7.952 1.00 62.53 110 ARG A C 1
ATOM 869 O O . ARG A 1 110 ? 21.955 12.016 8.955 1.00 62.53 110 ARG A O 1
ATOM 876 N N . GLN A 1 111 ? 22.231 12.907 6.907 1.00 72.75 111 GLN A N 1
ATOM 877 C CA . GLN A 1 111 ? 23.686 12.766 6.849 1.00 72.75 111 GLN A CA 1
ATOM 878 C C . GLN A 1 111 ? 24.376 13.755 7.800 1.00 72.75 111 GLN A C 1
ATOM 880 O O . GLN A 1 111 ? 25.274 13.338 8.531 1.00 72.75 111 GLN A O 1
ATOM 885 N N . GLU A 1 112 ? 23.881 14.991 7.923 1.00 74.12 112 GLU A N 1
ATOM 886 C CA . GLU A 1 112 ? 24.383 15.960 8.912 1.00 74.12 112 GLU A CA 1
ATOM 887 C C . GLU A 1 112 ? 24.233 15.435 10.346 1.00 74.12 112 GLU A C 1
ATOM 889 O O . GLU A 1 112 ? 25.183 15.411 11.135 1.00 74.12 112 GLU A O 1
ATOM 894 N N . LYS A 1 113 ? 23.043 14.919 10.690 1.00 75.81 113 LYS A N 1
ATOM 895 C CA . LYS A 1 113 ? 22.783 14.322 12.011 1.00 75.81 113 LYS A CA 1
ATOM 896 C C . LYS A 1 113 ? 23.669 13.107 12.289 1.00 75.81 113 LYS A C 1
ATOM 898 O O . LYS A 1 113 ? 24.041 12.884 13.445 1.00 75.81 113 LYS A O 1
ATOM 903 N N . LYS A 1 114 ? 23.997 12.313 11.266 1.00 82.38 114 LYS A N 1
ATOM 904 C CA . LYS A 1 114 ? 24.907 11.166 11.390 1.00 82.38 114 LYS A CA 1
ATOM 905 C C . LYS A 1 114 ? 26.338 11.637 11.659 1.00 82.38 114 LYS A C 1
ATOM 907 O O . LYS A 1 114 ? 26.920 11.209 12.657 1.00 82.38 114 LYS A O 1
ATOM 912 N N . ALA A 1 115 ? 26.847 12.581 10.868 1.00 82.00 115 ALA A N 1
ATOM 913 C CA . ALA A 1 115 ? 28.179 13.158 11.045 1.00 82.00 115 ALA A CA 1
ATOM 914 C C . ALA A 1 115 ? 28.348 13.797 12.436 1.00 82.00 115 ALA A C 1
ATOM 916 O O . ALA A 1 115 ? 29.325 13.533 13.141 1.00 82.00 115 ALA A O 1
ATOM 917 N N . ALA A 1 116 ? 27.345 14.550 12.902 1.00 84.88 116 ALA A N 1
ATOM 918 C CA . ALA A 1 116 ? 27.352 15.157 14.233 1.00 84.88 116 ALA A CA 1
ATOM 919 C C . ALA A 1 116 ? 27.392 14.114 15.368 1.00 84.88 116 ALA A C 1
ATOM 921 O O . ALA A 1 116 ? 28.089 14.298 16.375 1.00 84.88 116 ALA A O 1
ATOM 922 N N . ARG A 1 117 ? 26.665 12.994 15.229 1.00 81.56 117 ARG A N 1
ATOM 923 C CA . ARG A 1 117 ? 26.703 11.893 16.209 1.00 81.56 117 ARG A CA 1
ATOM 924 C C . ARG A 1 117 ? 28.068 11.217 16.239 1.00 81.56 117 ARG A C 1
ATOM 926 O O . ARG A 1 117 ? 28.599 10.999 17.327 1.00 81.56 117 ARG A O 1
ATOM 933 N N . GLU A 1 118 ? 28.638 10.920 15.080 1.00 87.12 118 GLU A N 1
ATOM 934 C CA . GLU A 1 118 ? 29.945 10.268 14.963 1.00 87.12 118 GLU A CA 1
ATOM 935 C C . GLU A 1 118 ? 31.064 11.141 15.539 1.00 87.12 118 GLU A C 1
ATOM 937 O O . GLU A 1 118 ? 31.868 10.659 16.342 1.00 87.12 118 GLU A O 1
ATOM 942 N N . ALA A 1 119 ? 31.051 12.448 15.258 1.00 88.38 119 ALA A N 1
ATOM 943 C CA . ALA A 1 119 ? 31.980 13.406 15.853 1.00 88.38 119 ALA A CA 1
ATOM 944 C C . ALA A 1 119 ? 31.874 13.436 17.389 1.00 88.38 119 ALA A C 1
ATOM 946 O O . ALA A 1 119 ? 32.886 13.385 18.095 1.00 88.38 119 ALA A O 1
ATOM 947 N N . LYS A 1 120 ? 30.648 13.437 17.935 1.00 89.38 120 LYS A N 1
ATOM 948 C CA . LYS A 1 120 ? 30.413 13.417 19.390 1.00 89.38 120 LYS A CA 1
ATOM 949 C C . LYS A 1 120 ? 30.882 12.113 20.038 1.00 89.38 120 LYS A C 1
ATOM 951 O O . LYS A 1 120 ? 31.408 12.141 21.153 1.00 89.38 120 LYS A O 1
ATOM 956 N N . ILE A 1 121 ? 30.710 10.976 19.363 1.00 87.50 121 ILE A N 1
ATOM 957 C CA . ILE A 1 121 ? 31.208 9.672 19.825 1.00 87.50 121 ILE A CA 1
ATOM 958 C C . ILE A 1 121 ? 32.738 9.664 19.816 1.00 87.50 121 ILE A C 1
ATOM 960 O O . ILE A 1 121 ? 33.342 9.322 20.832 1.00 87.50 121 ILE A O 1
ATOM 964 N N . LYS A 1 122 ? 33.368 10.119 18.728 1.00 89.94 122 LYS A N 1
ATOM 965 C CA . LYS A 1 122 ? 34.830 10.197 18.606 1.00 89.94 122 LYS A CA 1
ATOM 966 C C . LYS A 1 122 ? 35.440 11.089 19.688 1.00 89.94 122 LYS A C 1
ATOM 968 O O . LYS A 1 122 ? 36.377 10.669 20.362 1.00 89.94 122 LYS A O 1
ATOM 973 N N . ALA A 1 123 ? 34.846 12.254 19.946 1.00 88.31 123 ALA A N 1
ATOM 974 C CA . ALA A 1 123 ? 35.275 13.149 21.021 1.00 88.31 123 ALA A CA 1
ATOM 975 C C . ALA A 1 123 ? 35.144 12.504 22.415 1.00 88.31 123 ALA A C 1
ATOM 977 O O . ALA A 1 123 ? 36.023 12.662 23.262 1.00 88.31 123 ALA A O 1
ATOM 978 N N . ARG A 1 124 ? 34.070 11.741 22.671 1.00 86.00 124 ARG A N 1
ATOM 979 C CA . ARG A 1 124 ? 33.903 10.990 23.930 1.00 86.00 124 ARG A CA 1
ATOM 980 C C . ARG A 1 124 ? 34.953 9.891 24.088 1.00 86.00 124 ARG A C 1
ATOM 982 O O . ARG A 1 124 ? 35.478 9.731 25.187 1.00 86.00 124 ARG A O 1
ATOM 989 N N . MET A 1 125 ? 35.263 9.165 23.016 1.00 86.38 125 MET A N 1
ATOM 990 C CA . MET A 1 125 ? 36.288 8.118 23.031 1.00 86.38 125 MET A CA 1
ATOM 991 C C . MET A 1 125 ? 37.682 8.700 23.280 1.00 86.38 125 MET A C 1
ATOM 993 O O . MET A 1 125 ? 38.404 8.189 24.129 1.00 86.38 125 MET A O 1
ATOM 997 N N . GLN A 1 126 ? 38.025 9.818 22.632 1.00 85.69 126 GLN A N 1
ATOM 998 C CA . GLN A 1 126 ? 39.296 10.516 22.856 1.00 85.69 126 GLN A CA 1
ATOM 999 C C . GLN A 1 126 ? 39.429 11.043 24.290 1.00 85.69 126 GLN A C 1
ATOM 1001 O O . GLN A 1 126 ? 40.478 10.883 24.905 1.00 85.69 126 GLN A O 1
ATOM 1006 N N . ARG A 1 127 ? 38.358 11.614 24.861 1.00 81.44 127 ARG A N 1
ATOM 1007 C CA . ARG A 1 127 ? 38.355 12.050 26.268 1.00 81.44 127 ARG A CA 1
ATOM 1008 C C . ARG A 1 127 ? 38.588 10.883 27.223 1.00 81.44 127 ARG A C 1
ATOM 1010 O O . ARG A 1 127 ? 39.424 10.997 28.105 1.00 81.44 127 ARG A O 1
ATOM 1017 N N . ARG A 1 128 ? 37.896 9.756 27.019 1.00 79.06 128 ARG A N 1
ATOM 1018 C CA . ARG A 1 128 ? 38.079 8.547 27.840 1.00 79.06 128 ARG A CA 1
ATOM 1019 C C . ARG A 1 128 ? 39.500 7.993 27.736 1.00 79.06 128 ARG A C 1
ATOM 1021 O O . ARG A 1 128 ? 40.086 7.687 28.764 1.00 79.06 128 ARG A O 1
ATOM 1028 N N . ALA A 1 129 ? 40.061 7.938 26.528 1.00 79.19 129 ALA A N 1
ATOM 1029 C CA . ALA A 1 129 ? 41.430 7.477 26.301 1.00 79.19 129 ALA A CA 1
ATOM 1030 C C . ALA A 1 129 ? 42.482 8.381 26.970 1.00 79.19 129 ALA A C 1
ATOM 1032 O O . ALA A 1 129 ? 43.460 7.876 27.512 1.00 79.19 129 ALA A O 1
ATOM 1033 N N . ASN A 1 130 ? 42.266 9.700 26.986 1.00 72.88 130 ASN A N 1
ATOM 1034 C CA . ASN A 1 130 ? 43.174 10.648 27.639 1.00 72.88 130 ASN A CA 1
ATOM 1035 C C . ASN A 1 130 ? 43.068 10.650 29.172 1.00 72.88 130 ASN A C 1
ATOM 1037 O O . ASN A 1 130 ? 44.010 11.070 29.825 1.00 72.88 130 ASN A O 1
ATOM 1041 N N . THR A 1 131 ? 41.953 10.198 29.756 1.00 70.38 131 THR A N 1
ATOM 1042 C CA . THR A 1 131 ? 41.780 10.097 31.220 1.00 70.38 131 THR A CA 1
ATOM 1043 C C . THR A 1 131 ? 42.381 8.811 31.808 1.00 70.38 131 THR A C 1
ATOM 1045 O O . THR A 1 131 ? 42.480 8.686 33.021 1.00 70.38 131 THR A O 1
ATOM 10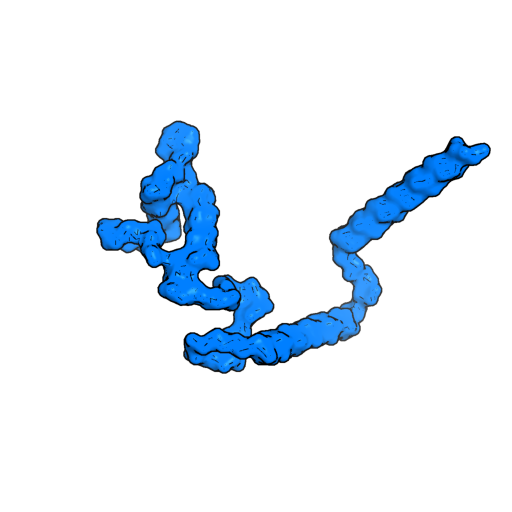48 N N . THR A 1 132 ? 42.761 7.835 30.974 1.00 57.69 132 THR A N 1
ATOM 1049 C CA . THR A 1 132 ? 43.361 6.553 31.412 1.00 57.69 132 THR A CA 1
ATOM 1050 C C . THR A 1 132 ? 44.890 6.509 31.227 1.00 57.69 132 THR A C 1
ATOM 1052 O O . THR A 1 132 ? 45.491 5.444 31.345 1.00 57.69 132 THR A O 1
ATOM 1055 N N . LYS A 1 133 ? 45.523 7.648 30.929 1.00 48.84 133 LYS A N 1
ATOM 1056 C CA . LYS A 1 133 ? 46.977 7.854 31.013 1.00 48.84 133 LYS A CA 1
ATOM 1057 C C . LYS A 1 133 ? 47.284 8.745 32.206 1.00 48.84 133 LYS A C 1
ATOM 1059 O O . LYS A 1 133 ? 48.339 8.507 32.826 1.00 48.84 133 LYS A O 1
#